Protein AF-A0A528N5F0-F1 (afdb_monomer_lite)

Radius of gyration: 19.39 Å; chains: 1; bounding box: 43×38×49 Å

Foldseek 3Di:
DPPPPVVVVVVVVVVVVVVVVVVCVVCVVLVCCCVPVRDVSSVVVVVLVCQQCVQVCVLCVVCCVPLVVVLVVCVVPVVVSVVVVVVCVVVSCVRNVVSNVVD

Structure (mmCIF, N/C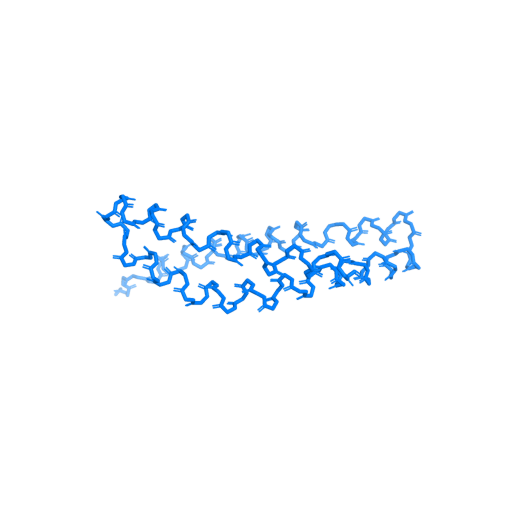A/C/O backbone):
data_AF-A0A528N5F0-F1
#
_entry.id   AF-A0A528N5F0-F1
#
loop_
_atom_site.group_PDB
_atom_site.id
_atom_site.type_symbol
_atom_site.label_atom_id
_atom_site.label_alt_id
_atom_site.label_comp_id
_atom_site.label_asym_id
_atom_site.label_entity_id
_atom_site.label_seq_id
_atom_site.pdbx_PDB_ins_code
_atom_site.Cartn_x
_atom_site.Cartn_y
_atom_site.Cartn_z
_atom_site.occupancy
_atom_site.B_iso_or_equiv
_atom_site.auth_seq_id
_atom_site.auth_comp_id
_atom_site.auth_asym_id
_atom_site.auth_atom_id
_atom_site.pdbx_PDB_model_num
ATOM 1 N N . LYS A 1 1 ? -2.964 25.373 29.842 1.00 48.19 1 LYS A N 1
ATOM 2 C CA . LYS A 1 1 ? -2.255 24.182 29.320 1.00 48.19 1 LYS A CA 1
ATOM 3 C C . LYS A 1 1 ? -3.248 23.465 28.429 1.00 48.19 1 LYS A C 1
ATOM 5 O O . LYS A 1 1 ? -4.318 23.145 28.919 1.00 48.19 1 LYS A O 1
ATOM 10 N N . VAL A 1 2 ? -2.988 23.394 27.125 1.00 58.41 2 VAL A N 1
ATOM 11 C CA . VAL A 1 2 ? -3.907 22.735 26.189 1.00 58.41 2 VAL A CA 1
ATOM 12 C C . VAL A 1 2 ? -3.561 21.251 26.215 1.00 58.41 2 VAL A C 1
ATOM 14 O O . VAL A 1 2 ? -2.632 20.814 25.533 1.00 58.41 2 VAL A O 1
ATOM 17 N N . ASP A 1 3 ? -4.236 20.511 27.088 1.00 64.19 3 ASP A N 1
ATOM 18 C CA . ASP A 1 3 ? -4.114 19.058 27.163 1.00 64.19 3 ASP A CA 1
ATOM 19 C C . ASP A 1 3 ? -4.619 18.465 25.834 1.00 64.19 3 ASP A C 1
ATOM 21 O O . ASP A 1 3 ? -5.689 18.830 25.349 1.00 64.19 3 ASP A O 1
ATOM 25 N N . GLY A 1 4 ? -3.790 17.642 25.185 1.00 77.44 4 GLY A N 1
ATOM 26 C CA . GLY A 1 4 ? -4.082 17.023 23.882 1.00 77.44 4 GLY A CA 1
ATOM 27 C C . GLY A 1 4 ? -3.070 17.321 22.768 1.00 77.44 4 GLY A C 1
ATOM 28 O O . GLY A 1 4 ? -2.913 16.504 21.864 1.00 77.44 4 GLY A O 1
ATOM 29 N N . ILE A 1 5 ? -2.299 18.418 22.839 1.00 90.00 5 ILE A N 1
ATOM 30 C CA . ILE A 1 5 ? -1.266 18.707 21.817 1.00 90.00 5 ILE A CA 1
ATOM 31 C C . ILE A 1 5 ? -0.185 17.619 21.811 1.00 90.00 5 ILE A C 1
ATOM 33 O O . ILE A 1 5 ? 0.215 17.145 20.752 1.00 90.00 5 ILE A O 1
ATOM 37 N N . SER A 1 6 ? 0.266 17.187 22.992 1.00 89.62 6 SER A N 1
ATOM 38 C CA . SER A 1 6 ? 1.297 16.149 23.094 1.00 89.62 6 SER A CA 1
ATOM 39 C C . SER A 1 6 ? 0.816 14.790 22.579 1.00 89.62 6 SER A C 1
ATOM 41 O O . SER A 1 6 ? 1.597 14.072 21.961 1.00 89.62 6 SER A O 1
ATOM 43 N N . GLU A 1 7 ? -0.451 14.433 22.802 1.00 91.88 7 GLU A N 1
ATOM 44 C CA . GLU A 1 7 ? -1.038 13.191 22.285 1.00 91.88 7 GLU A CA 1
ATOM 45 C C . GLU A 1 7 ? -1.186 13.237 20.764 1.00 91.88 7 GLU A C 1
ATOM 47 O O . GLU A 1 7 ? -0.823 12.280 20.081 1.00 91.88 7 GLU A O 1
ATOM 52 N N . LEU A 1 8 ? -1.634 14.374 20.221 1.00 93.56 8 LEU A N 1
ATOM 53 C CA . LEU A 1 8 ? -1.752 14.576 18.778 1.00 93.56 8 LEU A CA 1
ATOM 54 C C . LEU A 1 8 ? -0.383 14.517 18.085 1.00 93.56 8 LEU A C 1
ATOM 56 O O . LEU A 1 8 ? -0.257 13.901 17.027 1.00 93.56 8 LEU A O 1
ATOM 60 N N . ILE A 1 9 ? 0.649 15.111 18.695 1.00 94.75 9 ILE A N 1
ATOM 61 C CA . ILE A 1 9 ? 2.029 15.036 18.200 1.00 94.75 9 ILE A CA 1
ATOM 62 C C . ILE A 1 9 ? 2.535 13.591 18.236 1.00 94.75 9 ILE A C 1
ATOM 64 O O . ILE A 1 9 ? 3.080 13.130 17.237 1.00 94.75 9 ILE A O 1
ATOM 68 N N . ASN A 1 10 ? 2.321 12.854 19.330 1.00 94.31 10 ASN A N 1
ATOM 69 C CA . ASN A 1 10 ? 2.743 11.452 19.428 1.00 94.31 10 ASN A CA 1
ATOM 70 C C . ASN A 1 10 ? 2.041 10.568 18.385 1.00 94.31 10 ASN A C 1
ATOM 72 O O . ASN A 1 10 ? 2.686 9.754 17.721 1.00 94.31 10 ASN A O 1
ATOM 76 N N . PHE A 1 11 ? 0.737 10.761 18.187 1.00 93.56 11 PHE A N 1
ATOM 77 C CA . PHE A 1 11 ? -0.026 10.065 17.154 1.00 93.56 11 PHE A CA 1
ATOM 78 C C . PHE A 1 11 ? 0.474 10.407 15.742 1.00 93.56 11 PHE A C 1
ATOM 80 O O . PHE A 1 11 ? 0.755 9.514 14.938 1.00 93.56 11 PHE A O 1
ATOM 87 N N . GLY A 1 12 ? 0.644 11.699 15.451 1.00 94.62 12 GLY A N 1
ATOM 88 C CA . GLY A 1 12 ? 1.146 12.182 14.166 1.00 94.62 12 GLY A CA 1
ATOM 89 C C . GLY A 1 12 ? 2.570 11.708 13.869 1.00 94.62 12 GLY A C 1
ATOM 90 O O . GLY A 1 12 ? 2.866 11.339 12.731 1.00 94.62 12 GLY A O 1
ATOM 91 N N . ALA A 1 13 ? 3.438 11.647 14.882 1.00 95.94 13 ALA A N 1
ATOM 92 C CA . ALA A 1 13 ? 4.792 11.112 14.761 1.00 95.94 13 ALA A CA 1
ATOM 93 C C . ALA A 1 13 ? 4.775 9.623 14.388 1.00 95.94 13 ALA A C 1
ATOM 95 O O . ALA A 1 13 ? 5.507 9.215 13.486 1.00 95.94 13 ALA A O 1
ATOM 96 N N . GLY A 1 14 ? 3.887 8.831 15.002 1.00 95.88 14 GLY A N 1
ATOM 97 C CA . GLY A 1 14 ? 3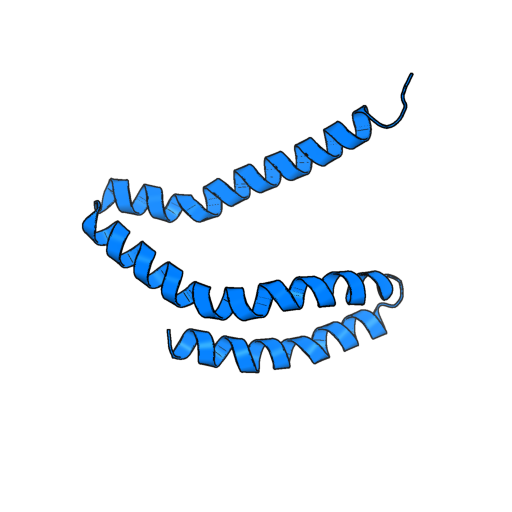.685 7.425 14.643 1.00 95.88 14 GLY A CA 1
ATOM 98 C C . GLY A 1 14 ? 3.240 7.243 13.188 1.00 95.88 14 GLY A C 1
ATOM 99 O O . GLY A 1 14 ? 3.836 6.454 12.453 1.00 95.88 14 GLY A O 1
ATOM 100 N N . ILE A 1 15 ? 2.252 8.024 12.737 1.00 95.25 15 ILE A N 1
ATOM 101 C CA . ILE A 1 15 ? 1.787 8.003 11.337 1.00 95.25 15 ILE A CA 1
ATOM 102 C C . ILE A 1 15 ? 2.902 8.416 10.377 1.00 95.25 15 ILE A C 1
ATOM 104 O O . ILE A 1 15 ? 3.099 7.787 9.338 1.00 95.25 15 ILE A O 1
ATOM 108 N N . THR A 1 16 ? 3.634 9.474 10.713 1.00 96.50 16 THR A N 1
ATOM 109 C CA . THR A 1 16 ? 4.717 9.989 9.872 1.00 96.50 16 THR A CA 1
ATOM 110 C C . THR A 1 16 ? 5.824 8.953 9.738 1.00 96.50 16 THR A C 1
ATOM 112 O O . THR A 1 16 ? 6.228 8.643 8.620 1.00 96.50 16 THR A O 1
ATOM 115 N N . GLY A 1 17 ? 6.258 8.352 10.850 1.00 97.12 17 GLY A N 1
ATOM 116 C CA . GLY A 1 17 ? 7.258 7.284 10.843 1.00 97.12 17 GLY A CA 1
ATOM 117 C C . GLY A 1 17 ? 6.820 6.082 10.006 1.00 97.12 17 GLY A C 1
ATOM 118 O O . GLY A 1 17 ? 7.587 5.598 9.174 1.00 97.12 17 GLY A O 1
ATOM 119 N N . PHE A 1 18 ? 5.562 5.657 10.149 1.00 96.31 18 PHE A N 1
ATOM 120 C CA . PHE A 1 18 ? 4.985 4.601 9.318 1.00 96.31 18 PHE A CA 1
ATOM 121 C C . PHE A 1 18 ? 4.996 4.963 7.825 1.00 96.31 18 PHE A C 1
ATOM 123 O O . PHE A 1 18 ? 5.423 4.158 6.999 1.00 96.31 18 PHE A O 1
ATOM 130 N N . ASN A 1 19 ? 4.576 6.180 7.469 1.00 95.75 19 ASN A N 1
ATOM 131 C CA . ASN A 1 19 ? 4.553 6.636 6.080 1.00 95.75 19 ASN A CA 1
ATOM 132 C C . ASN A 1 19 ? 5.957 6.717 5.473 1.00 95.75 19 ASN A C 1
ATOM 134 O O . ASN A 1 19 ? 6.135 6.313 4.326 1.00 95.75 19 ASN A O 1
ATOM 138 N N . PHE A 1 20 ? 6.955 7.175 6.234 1.00 96.75 20 PHE A N 1
ATOM 139 C CA . PHE A 1 20 ? 8.354 7.165 5.802 1.00 96.75 20 PHE A CA 1
ATOM 140 C C . PHE A 1 20 ? 8.854 5.740 5.560 1.00 96.75 20 PHE A C 1
ATOM 142 O O . PHE A 1 20 ? 9.379 5.451 4.485 1.00 96.75 20 PHE A O 1
ATOM 149 N N . ALA A 1 21 ? 8.649 4.831 6.516 1.00 96.44 21 ALA A N 1
ATOM 150 C CA . ALA A 1 21 ? 9.055 3.435 6.367 1.00 96.44 21 ALA A CA 1
ATOM 151 C C . ALA A 1 21 ? 8.383 2.778 5.151 1.00 96.44 21 ALA A C 1
ATOM 153 O O . ALA A 1 21 ? 9.046 2.121 4.350 1.00 96.44 21 ALA A O 1
ATOM 154 N N . ASN A 1 22 ? 7.082 3.013 4.967 1.00 95.31 22 ASN A N 1
ATOM 155 C CA . ASN A 1 22 ? 6.325 2.500 3.830 1.00 95.31 22 ASN A CA 1
ATOM 156 C C . ASN A 1 22 ? 6.779 3.122 2.496 1.00 95.31 22 ASN A C 1
ATOM 158 O O . ASN A 1 22 ? 6.840 2.420 1.491 1.00 95.31 22 ASN A O 1
ATOM 162 N N . PHE A 1 23 ? 7.136 4.412 2.473 1.00 94.19 23 PHE A N 1
ATOM 163 C CA . PHE A 1 23 ? 7.704 5.062 1.290 1.00 94.19 23 PHE A CA 1
ATOM 164 C C . PHE A 1 23 ? 9.005 4.383 0.865 1.00 94.19 23 PHE A C 1
ATOM 166 O O . PHE A 1 23 ? 9.144 4.019 -0.300 1.00 94.19 23 PHE A O 1
ATOM 173 N N . PHE A 1 24 ? 9.928 4.154 1.802 1.00 95.44 24 PHE A N 1
ATOM 174 C CA . PHE A 1 24 ? 11.161 3.435 1.493 1.00 95.44 24 PHE A CA 1
ATOM 175 C C . PHE A 1 24 ? 10.870 2.004 1.049 1.00 95.44 24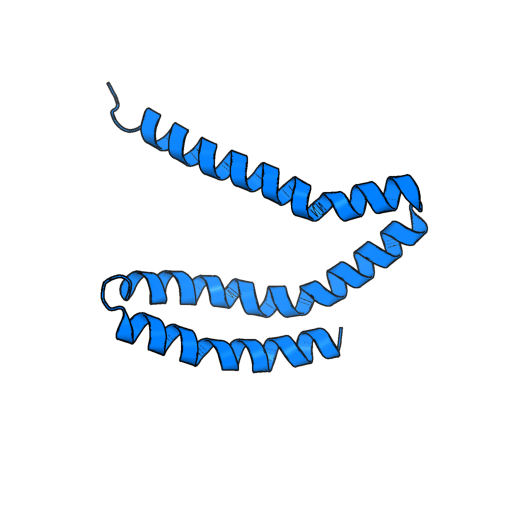 PHE A C 1
ATOM 177 O O . PHE A 1 24 ? 11.345 1.602 -0.005 1.00 95.44 24 PHE A O 1
ATOM 184 N N . ALA A 1 25 ? 10.033 1.262 1.776 1.00 92.62 25 ALA A N 1
ATOM 185 C CA . ALA A 1 25 ? 9.690 -0.115 1.421 1.00 92.62 25 ALA A CA 1
ATOM 186 C C . ALA A 1 25 ? 9.097 -0.245 0.005 1.00 92.62 25 ALA A C 1
ATOM 188 O O . ALA A 1 25 ? 9.361 -1.232 -0.674 1.00 92.62 25 ALA A O 1
ATOM 189 N N . ARG A 1 26 ? 8.328 0.754 -0.450 1.00 90.25 26 ARG A N 1
ATOM 190 C CA . ARG A 1 26 ? 7.685 0.776 -1.776 1.00 90.25 26 ARG A CA 1
ATOM 191 C C . ARG A 1 26 ? 8.534 1.333 -2.916 1.00 90.25 26 ARG A C 1
ATOM 193 O O . ARG A 1 26 ? 8.099 1.238 -4.054 1.00 90.25 26 ARG A O 1
ATOM 200 N N . ASN A 1 27 ? 9.651 1.991 -2.615 1.00 93.75 27 ASN A N 1
ATOM 201 C CA . ASN A 1 27 ? 10.508 2.616 -3.629 1.00 93.75 27 ASN A CA 1
ATOM 202 C C . ASN A 1 27 ? 11.936 2.063 -3.625 1.00 93.75 27 ASN A C 1
ATOM 204 O O . ASN A 1 27 ? 12.740 2.426 -4.484 1.00 93.75 27 ASN A O 1
ATOM 208 N N . LEU A 1 28 ? 12.288 1.226 -2.647 1.00 95.06 28 LEU A N 1
ATOM 209 C CA . LEU A 1 28 ? 13.627 0.665 -2.530 1.00 95.06 28 LEU A CA 1
ATOM 210 C C . LEU A 1 28 ? 13.968 -0.205 -3.741 1.00 95.06 28 LEU A C 1
ATOM 212 O O . LEU A 1 28 ? 15.073 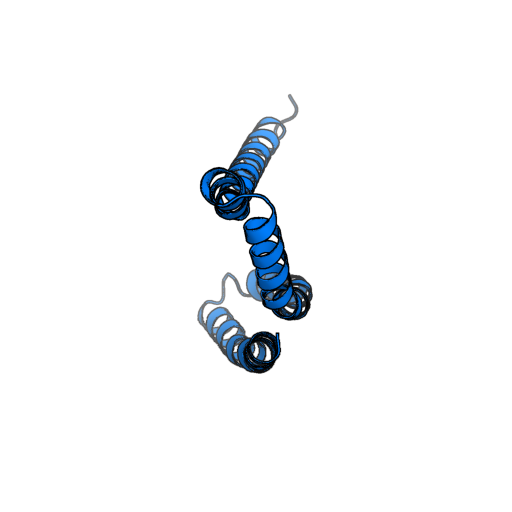-0.111 -4.259 1.00 95.06 28 LEU A O 1
ATOM 216 N N . ASP A 1 29 ? 13.013 -0.992 -4.223 1.00 93.44 29 ASP A N 1
ATOM 217 C CA . ASP A 1 29 ? 13.086 -1.721 -5.489 1.00 93.44 29 ASP A CA 1
ATOM 218 C C . ASP A 1 29 ? 13.446 -0.804 -6.668 1.00 93.44 29 ASP A C 1
ATOM 220 O O . ASP A 1 29 ? 14.419 -1.076 -7.366 1.00 93.44 29 ASP A O 1
ATOM 224 N N . ASN A 1 30 ? 12.762 0.330 -6.835 1.00 93.81 30 ASN A N 1
ATOM 225 C CA . ASN A 1 30 ? 13.054 1.299 -7.896 1.00 93.81 30 ASN A CA 1
ATOM 226 C C . ASN A 1 30 ? 14.479 1.864 -7.791 1.00 93.81 30 ASN A C 1
ATOM 228 O O . ASN A 1 30 ? 15.194 1.957 -8.790 1.00 93.81 30 ASN A O 1
ATOM 232 N N . VAL A 1 31 ? 14.916 2.213 -6.575 1.00 95.19 31 VAL A N 1
ATOM 233 C CA . VAL A 1 31 ? 16.271 2.735 -6.328 1.00 95.19 31 VAL A CA 1
ATOM 234 C C . VAL A 1 31 ? 17.329 1.675 -6.630 1.00 95.19 31 VAL A C 1
ATOM 236 O O . VAL A 1 31 ? 18.341 1.977 -7.263 1.00 95.19 31 VAL A O 1
ATOM 239 N N . LEU A 1 32 ? 17.105 0.432 -6.199 1.00 96.75 32 LEU A N 1
ATOM 240 C CA . LEU A 1 32 ? 18.015 -0.681 -6.459 1.00 96.75 32 LEU A CA 1
ATOM 241 C C . LEU A 1 32 ? 18.080 -0.994 -7.958 1.00 96.75 32 LEU A C 1
ATOM 243 O O . LEU A 1 32 ? 19.177 -1.143 -8.494 1.00 96.75 32 LEU A O 1
ATOM 247 N N . ILE A 1 33 ? 16.939 -1.029 -8.648 1.00 96.69 33 ILE A N 1
ATOM 248 C CA . ILE A 1 33 ? 16.887 -1.304 -10.086 1.00 96.69 33 ILE A CA 1
ATOM 249 C C . ILE A 1 33 ? 17.608 -0.207 -10.872 1.00 96.69 33 ILE A C 1
ATOM 251 O O . ILE A 1 33 ? 18.495 -0.510 -11.672 1.00 96.69 33 ILE A O 1
ATOM 2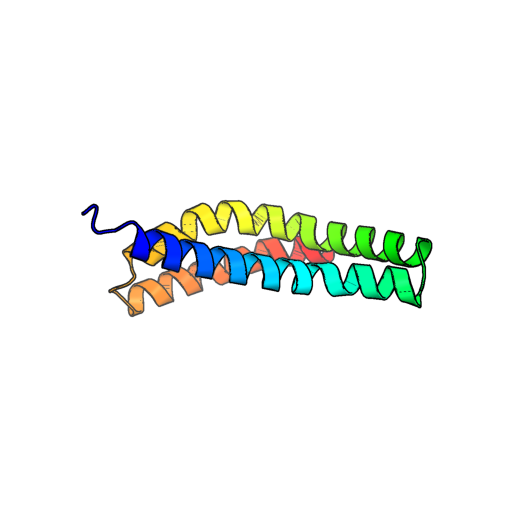55 N N . GLY A 1 34 ? 17.310 1.061 -10.581 1.00 96.44 34 GLY A N 1
ATOM 256 C CA . GLY A 1 34 ? 17.990 2.191 -11.212 1.00 96.44 34 GLY A CA 1
ATOM 257 C C . GLY A 1 34 ? 19.500 2.193 -10.960 1.00 96.44 34 GLY A C 1
ATOM 258 O O . GLY A 1 34 ? 20.271 2.451 -11.881 1.00 96.44 34 GLY A O 1
ATOM 259 N N . LYS A 1 35 ? 19.940 1.846 -9.742 1.00 96.50 35 LYS A N 1
ATOM 260 C CA . LYS A 1 35 ? 21.365 1.827 -9.375 1.00 96.50 35 LYS A CA 1
ATOM 261 C C . LYS A 1 35 ? 22.147 0.671 -10.005 1.00 96.50 35 LYS A C 1
ATOM 263 O O . LYS A 1 35 ? 23.290 0.882 -10.401 1.00 96.50 35 LYS A O 1
ATOM 268 N N . TYR A 1 36 ? 21.586 -0.539 -10.036 1.00 97.50 36 TYR A N 1
ATOM 269 C CA . TYR A 1 36 ? 22.320 -1.744 -10.447 1.00 97.50 36 TYR A CA 1
ATOM 270 C C . TYR A 1 36 ? 22.087 -2.153 -11.906 1.00 97.50 36 TYR A C 1
ATOM 272 O O . TYR A 1 36 ? 22.987 -2.736 -12.505 1.00 97.50 36 TYR A O 1
ATOM 280 N N . TRP A 1 37 ? 20.920 -1.854 -12.485 1.00 96.75 37 TRP A N 1
ATOM 281 C CA . TRP A 1 37 ? 20.578 -2.239 -13.862 1.00 96.75 37 TRP A CA 1
ATOM 282 C C . TRP A 1 37 ? 20.416 -1.052 -14.816 1.00 96.75 37 TRP A C 1
ATOM 284 O O . TRP A 1 37 ? 20.579 -1.240 -16.018 1.00 96.75 37 TRP A O 1
ATOM 294 N N . GLY A 1 38 ? 20.157 0.153 -14.303 1.00 96.00 38 GLY A N 1
ATOM 295 C CA . GLY A 1 38 ? 20.041 1.375 -15.099 1.00 96.00 38 GLY A CA 1
ATOM 296 C C . GLY A 1 38 ? 18.603 1.764 -15.456 1.00 96.00 38 GLY A C 1
ATOM 297 O O . GLY A 1 38 ? 17.624 1.117 -15.077 1.00 96.00 38 GLY A O 1
ATOM 298 N N . GLU A 1 39 ? 18.475 2.877 -16.181 1.00 95.44 39 GLU A N 1
ATOM 299 C CA . GLU A 1 39 ? 17.195 3.561 -16.416 1.00 95.44 39 GLU A CA 1
ATOM 300 C C . GLU A 1 39 ? 16.228 2.774 -17.310 1.00 95.44 39 GLU A C 1
ATOM 302 O O . GLU A 1 39 ? 15.019 2.797 -17.081 1.00 95.44 39 GLU A O 1
ATOM 307 N N . ALA A 1 40 ? 16.737 2.044 -18.307 1.00 96.62 40 ALA A N 1
ATOM 308 C CA . ALA A 1 40 ? 15.892 1.287 -19.231 1.00 96.62 40 ALA A CA 1
ATOM 309 C C . ALA A 1 40 ? 15.140 0.152 -18.511 1.00 96.62 40 ALA A C 1
ATOM 311 O O . ALA A 1 40 ? 13.928 -0.004 -18.670 1.00 96.62 40 ALA A O 1
ATOM 312 N N . GLN A 1 41 ? 15.841 -0.608 -17.670 1.00 96.50 41 GLN A N 1
ATOM 313 C CA . GLN A 1 41 ? 15.285 -1.697 -16.869 1.00 96.50 41 GLN A CA 1
ATOM 314 C C . GLN A 1 41 ? 14.334 -1.158 -15.798 1.00 96.50 41 GLN A C 1
ATOM 316 O O . GLN A 1 41 ? 13.267 -1.737 -15.593 1.00 96.50 41 GLN A O 1
ATOM 321 N N . LEU A 1 42 ? 14.672 -0.023 -15.175 1.00 96.19 42 LEU A N 1
ATOM 322 C CA . LEU A 1 42 ? 13.770 0.674 -14.257 1.00 96.19 42 LEU A CA 1
ATOM 323 C C . LEU A 1 42 ? 12.468 1.090 -14.954 1.00 96.19 42 LEU A C 1
ATOM 325 O O . LEU A 1 42 ? 11.392 0.896 -14.397 1.00 96.19 42 LEU A O 1
ATOM 329 N N . GLY A 1 43 ? 12.542 1.604 -16.184 1.00 96.62 43 GLY A N 1
ATOM 330 C CA . GLY A 1 43 ? 11.358 1.986 -16.956 1.00 96.62 43 GLY A CA 1
ATOM 331 C C . GLY A 1 43 ? 10.437 0.804 -17.280 1.00 96.62 43 GLY A C 1
ATOM 332 O O . GLY A 1 43 ? 9.214 0.926 -17.170 1.00 96.62 43 GLY A O 1
ATOM 333 N N . LEU A 1 44 ? 11.008 -0.351 -17.640 1.00 96.81 44 LEU A N 1
ATOM 334 C CA . LEU A 1 44 ? 10.237 -1.581 -17.864 1.00 96.81 44 LEU A CA 1
ATOM 335 C C . LEU A 1 44 ? 9.590 -2.088 -16.569 1.00 96.81 44 LEU A C 1
ATOM 337 O O . LEU A 1 44 ? 8.409 -2.442 -16.576 1.00 96.81 44 LEU A O 1
ATOM 341 N N . TYR A 1 45 ? 10.337 -2.077 -15.462 1.00 95.88 45 TYR A N 1
ATOM 342 C CA . TYR A 1 45 ? 9.825 -2.453 -14.145 1.00 95.88 45 TYR A CA 1
ATOM 343 C C . TYR A 1 45 ? 8.670 -1.548 -13.701 1.00 95.88 45 TYR A C 1
ATOM 345 O O . TYR A 1 45 ? 7.604 -2.048 -13.354 1.00 95.88 45 TYR A O 1
ATOM 353 N N . ASP A 1 46 ? 8.843 -0.226 -13.780 1.00 94.69 46 ASP A N 1
ATOM 354 C CA . ASP A 1 46 ? 7.821 0.756 -13.399 1.00 94.69 46 ASP A CA 1
ATOM 355 C C . ASP A 1 46 ? 6.523 0.568 -14.200 1.00 94.69 46 ASP A C 1
ATOM 357 O O . ASP A 1 46 ? 5.425 0.590 -13.636 1.00 94.69 46 ASP A O 1
ATOM 361 N N . ARG A 1 47 ? 6.633 0.313 -15.510 1.00 95.44 47 ARG A N 1
ATOM 362 C CA . ARG A 1 47 ? 5.483 0.004 -16.373 1.00 95.44 47 ARG A CA 1
ATOM 363 C C . ARG A 1 47 ? 4.766 -1.271 -15.933 1.00 95.44 47 ARG A C 1
ATOM 365 O O . ARG A 1 47 ? 3.547 -1.228 -15.766 1.00 95.44 47 ARG A O 1
ATOM 372 N N . ALA A 1 48 ? 5.497 -2.367 -15.731 1.00 93.00 48 ALA A N 1
ATOM 373 C CA . ALA A 1 48 ? 4.924 -3.643 -15.298 1.00 93.00 48 ALA A CA 1
ATOM 374 C C . ALA A 1 48 ? 4.264 -3.531 -13.913 1.00 93.00 48 ALA A C 1
ATOM 376 O O . ALA A 1 48 ? 3.139 -3.985 -13.711 1.00 93.00 48 ALA A O 1
ATOM 377 N N . TYR A 1 49 ? 4.925 -2.850 -12.976 1.00 93.00 49 TYR A N 1
ATOM 378 C CA . TYR A 1 49 ? 4.411 -2.609 -11.631 1.00 93.00 49 TYR A CA 1
ATOM 379 C C . TYR A 1 49 ? 3.113 -1.791 -11.652 1.00 93.00 49 TYR A C 1
ATOM 381 O O . TYR A 1 49 ? 2.134 -2.149 -10.995 1.00 93.00 49 TYR A O 1
ATOM 389 N N . LYS A 1 50 ? 3.064 -0.716 -12.450 1.00 91.81 50 LYS A N 1
ATOM 390 C CA . LYS A 1 50 ? 1.855 0.106 -12.613 1.00 91.81 50 LYS A CA 1
ATOM 391 C C . LYS A 1 50 ? 0.711 -0.658 -13.269 1.00 91.81 50 LYS A C 1
ATOM 393 O O . LYS A 1 50 ? -0.419 -0.510 -12.811 1.00 91.81 50 LYS A O 1
ATOM 398 N N . LEU A 1 51 ? 0.991 -1.458 -14.299 1.00 91.81 51 LEU A N 1
ATOM 399 C CA . LEU A 1 51 ? -0.002 -2.324 -14.944 1.00 91.81 51 LEU A CA 1
ATOM 400 C C . LEU A 1 51 ? -0.631 -3.276 -13.923 1.00 91.81 51 LEU A C 1
ATOM 402 O O . LEU A 1 51 ? -1.849 -3.278 -13.773 1.00 91.81 51 LEU A O 1
ATOM 406 N N . LEU A 1 52 ? 0.193 -3.975 -13.139 1.00 89.94 52 LEU A N 1
ATOM 407 C CA . LEU A 1 52 ? -0.267 -4.907 -12.107 1.00 89.94 52 LEU A CA 1
ATOM 408 C C . LEU A 1 52 ? -1.088 -4.215 -11.008 1.00 89.94 52 LEU A C 1
ATOM 410 O O . LEU A 1 52 ? -2.121 -4.726 -10.568 1.00 89.94 52 LEU A O 1
ATOM 414 N N . LEU A 1 53 ? -0.647 -3.043 -10.544 1.00 89.94 53 LEU A N 1
ATOM 415 C CA . LEU A 1 53 ? -1.328 -2.322 -9.466 1.00 89.94 53 LEU A CA 1
ATOM 416 C C . LEU A 1 53 ? -2.586 -1.577 -9.908 1.00 89.94 53 LEU A C 1
ATOM 418 O O . LEU A 1 53 ? -3.452 -1.314 -9.068 1.00 89.94 53 LEU A O 1
ATOM 422 N N . PHE A 1 54 ? -2.700 -1.212 -11.183 1.00 90.19 54 PHE A N 1
ATOM 423 C CA . PHE A 1 54 ? -3.835 -0.458 -11.701 1.00 90.19 54 PHE A CA 1
ATOM 424 C C . PHE A 1 54 ? -5.192 -1.092 -11.336 1.00 90.19 54 PHE A C 1
ATOM 426 O O . PHE A 1 54 ? -5.949 -0.442 -10.604 1.00 90.19 54 PHE A O 1
ATOM 433 N N . PRO A 1 55 ? -5.503 -2.346 -11.721 1.00 87.88 55 PRO A N 1
ATOM 434 C CA . PRO A 1 55 ? -6.783 -2.977 -11.398 1.00 87.88 55 PRO A CA 1
ATOM 435 C C . PRO A 1 55 ? -6.979 -3.150 -9.888 1.00 87.88 55 PRO A C 1
ATOM 437 O O . PRO A 1 55 ? -8.069 -2.905 -9.370 1.00 87.88 55 PRO A O 1
ATOM 440 N N . LEU A 1 56 ? -5.915 -3.496 -9.155 1.00 87.69 56 LEU A N 1
ATOM 441 C CA . LEU A 1 56 ? -5.968 -3.653 -7.701 1.00 87.69 56 LEU A CA 1
ATOM 442 C C . LEU A 1 56 ? -6.367 -2.346 -7.010 1.00 87.69 56 LEU A C 1
ATOM 444 O O . LEU A 1 56 ? -7.212 -2.355 -6.113 1.00 87.69 56 LEU A O 1
ATOM 448 N N . SER A 1 57 ? -5.803 -1.215 -7.435 1.00 89.50 57 SER A N 1
ATOM 449 C CA . SER A 1 57 ? -6.104 0.101 -6.862 1.00 89.50 57 SER A CA 1
ATOM 450 C C . SER A 1 57 ? -7.551 0.545 -7.113 1.00 89.50 57 SER A C 1
ATOM 452 O O . SER A 1 57 ? -8.170 1.133 -6.225 1.00 89.50 57 SER A O 1
ATOM 454 N N . GLN A 1 58 ? -8.120 0.216 -8.279 1.00 88.12 58 GLN A N 1
ATOM 455 C CA . GLN A 1 58 ? -9.509 0.547 -8.624 1.00 88.12 58 GLN A CA 1
ATOM 456 C C . GLN A 1 58 ? -10.522 -0.196 -7.746 1.00 88.12 58 GLN A C 1
ATOM 458 O O . GLN A 1 58 ? -11.604 0.319 -7.481 1.00 88.12 58 GLN A O 1
ATOM 463 N N . ILE A 1 59 ? -10.162 -1.381 -7.252 1.00 87.62 59 ILE A N 1
ATOM 464 C CA . ILE A 1 59 ? -11.026 -2.206 -6.400 1.00 87.62 59 ILE A CA 1
ATOM 465 C C . ILE A 1 59 ? -10.810 -1.863 -4.925 1.00 87.62 59 ILE A C 1
ATOM 467 O O . ILE A 1 59 ? -11.758 -1.598 -4.186 1.00 87.62 59 ILE A O 1
ATOM 471 N N . THR A 1 60 ? -9.552 -1.861 -4.486 1.00 86.69 60 THR A N 1
ATOM 472 C CA . THR A 1 60 ? -9.200 -1.724 -3.067 1.00 86.69 60 THR A CA 1
ATOM 473 C C . THR A 1 60 ? -9.539 -0.345 -2.509 1.00 86.69 60 THR A C 1
ATOM 475 O O . THR A 1 60 ? -10.087 -0.266 -1.413 1.00 86.69 60 THR A O 1
ATOM 478 N N . ASN A 1 61 ? -9.315 0.739 -3.258 1.00 90.25 61 ASN A N 1
ATOM 479 C CA . ASN A 1 61 ? -9.578 2.101 -2.782 1.00 90.25 61 ASN A CA 1
ATOM 480 C C . ASN A 1 61 ? -11.048 2.364 -2.391 1.00 90.25 61 ASN A C 1
ATOM 482 O O . ASN A 1 61 ? -11.290 2.806 -1.262 1.00 90.25 61 ASN A O 1
ATOM 486 N N . PRO A 1 62 ? -12.050 2.141 -3.267 1.00 90.19 62 PRO A N 1
ATOM 487 C CA . PRO A 1 62 ? -13.451 2.333 -2.893 1.00 90.19 62 PRO A CA 1
ATOM 488 C C . PRO A 1 62 ? -13.890 1.327 -1.830 1.00 90.19 62 PRO A C 1
ATOM 490 O O . PRO A 1 62 ? -14.639 1.681 -0.919 1.00 90.19 62 PRO A O 1
ATOM 493 N N . LEU A 1 63 ? -13.379 0.098 -1.894 1.00 90.00 63 LEU A N 1
ATOM 494 C CA . LEU A 1 63 ? -13.734 -0.932 -0.937 1.00 90.00 63 LEU A CA 1
ATOM 495 C C . LEU A 1 63 ? -13.266 -0.589 0.478 1.00 90.00 63 LEU A C 1
ATOM 497 O O . LEU A 1 63 ? -14.060 -0.681 1.410 1.00 90.00 63 LEU A O 1
ATOM 501 N N . SER A 1 64 ? -12.020 -0.148 0.655 1.00 90.00 64 SER A N 1
ATOM 502 C CA . SER A 1 64 ? -11.495 0.255 1.962 1.00 90.00 64 SER A CA 1
ATOM 503 C C . SER A 1 64 ? -12.315 1.388 2.581 1.00 90.00 64 SER A C 1
ATOM 505 O O . SER A 1 64 ? -12.565 1.357 3.785 1.00 90.00 64 SER A O 1
ATOM 507 N N . LYS A 1 65 ? -12.817 2.337 1.775 1.00 91.75 65 LYS A N 1
ATOM 508 C CA . LYS A 1 65 ? -13.683 3.434 2.253 1.00 91.75 65 LYS A CA 1
ATOM 509 C C . LYS A 1 65 ? -15.018 2.954 2.832 1.00 91.75 65 LYS A C 1
ATOM 511 O O . LYS A 1 65 ? -15.592 3.654 3.659 1.00 91.75 65 LYS A O 1
ATOM 516 N N . VAL A 1 66 ? -15.502 1.781 2.425 1.00 91.75 66 VAL A N 1
ATOM 517 C CA . VAL A 1 66 ? -16.759 1.193 2.919 1.00 91.75 66 VAL A CA 1
ATOM 518 C C . VAL A 1 66 ? -16.492 0.161 4.012 1.00 91.75 66 VAL A C 1
ATOM 520 O O . VAL A 1 66 ? -17.126 0.184 5.066 1.00 91.75 66 VAL A O 1
ATOM 523 N N . MET A 1 67 ? -15.526 -0.725 3.779 1.00 92.88 67 MET A N 1
ATOM 524 C CA . MET A 1 67 ? -15.206 -1.838 4.665 1.00 92.88 67 MET A CA 1
ATOM 525 C C . MET A 1 67 ? -14.629 -1.375 5.993 1.00 92.88 67 MET A C 1
ATOM 527 O O . MET A 1 67 ? -15.010 -1.931 7.016 1.00 92.88 67 MET A O 1
ATOM 531 N N . VAL A 1 68 ? -13.757 -0.360 6.009 1.00 93.06 68 VAL A N 1
ATOM 532 C CA . VAL A 1 68 ? -13.161 0.118 7.266 1.00 93.06 68 VAL A CA 1
ATOM 533 C C . VAL A 1 68 ? -14.251 0.634 8.220 1.00 93.06 68 VAL A C 1
ATOM 535 O O . VAL A 1 68 ? -14.366 0.071 9.307 1.00 93.06 68 VAL A O 1
ATOM 538 N N . PRO A 1 69 ? -15.135 1.580 7.837 1.00 94.94 69 PRO A N 1
ATOM 539 C CA . PRO A 1 69 ? -16.237 1.993 8.707 1.00 94.94 69 PRO A CA 1
ATOM 540 C C . PRO A 1 69 ? -17.216 0.862 9.048 1.00 94.94 69 PRO A C 1
ATOM 542 O O . PRO A 1 69 ? -17.672 0.776 10.189 1.00 94.94 69 PRO A O 1
ATOM 545 N N . ALA A 1 70 ? -17.552 -0.002 8.082 1.00 94.06 70 ALA A N 1
ATOM 546 C CA . ALA A 1 70 ? -18.493 -1.101 8.299 1.00 94.06 70 ALA A CA 1
ATOM 547 C C . ALA A 1 70 ? -17.972 -2.108 9.335 1.00 94.06 70 ALA A C 1
ATOM 549 O O . ALA A 1 70 ? -18.710 -2.504 10.235 1.00 94.06 70 ALA A O 1
ATOM 550 N N . LEU A 1 71 ? -16.693 -2.477 9.246 1.00 95.25 71 LEU A N 1
ATOM 551 C CA . LEU A 1 71 ? -16.042 -3.386 10.185 1.00 95.25 71 LEU A CA 1
ATOM 552 C C . LEU A 1 71 ? -15.781 -2.724 11.542 1.00 95.25 71 LEU A C 1
ATOM 554 O O . LEU A 1 71 ? -15.948 -3.378 12.567 1.00 95.25 71 LEU A O 1
ATOM 558 N N . SER A 1 72 ? -15.443 -1.429 11.583 1.00 95.56 72 SER A N 1
ATOM 559 C CA . SER A 1 72 ? -15.292 -0.695 12.848 1.00 95.56 72 SER A CA 1
ATOM 560 C C . SER A 1 72 ? -16.578 -0.675 13.677 1.00 95.56 72 SER A C 1
ATOM 562 O O . SER A 1 72 ? -16.500 -0.729 14.900 1.00 95.56 72 SER A O 1
ATOM 564 N N . ARG A 1 73 ? -17.757 -0.651 13.040 1.00 95.69 73 ARG A N 1
ATOM 565 C CA . ARG A 1 73 ? -19.052 -0.750 13.741 1.00 95.69 73 ARG A CA 1
ATOM 566 C C . ARG A 1 73 ? -19.310 -2.127 14.355 1.00 95.69 73 ARG A C 1
ATOM 568 O O . ARG A 1 73 ? -20.090 -2.218 15.289 1.00 95.69 73 ARG A O 1
ATOM 575 N N . LEU A 1 74 ? -18.672 -3.175 13.834 1.00 96.38 74 LEU A N 1
ATOM 576 C CA . LEU A 1 74 ? -18.792 -4.555 14.318 1.00 96.38 74 LEU A CA 1
ATOM 577 C C . LEU A 1 74 ? -17.640 -4.951 15.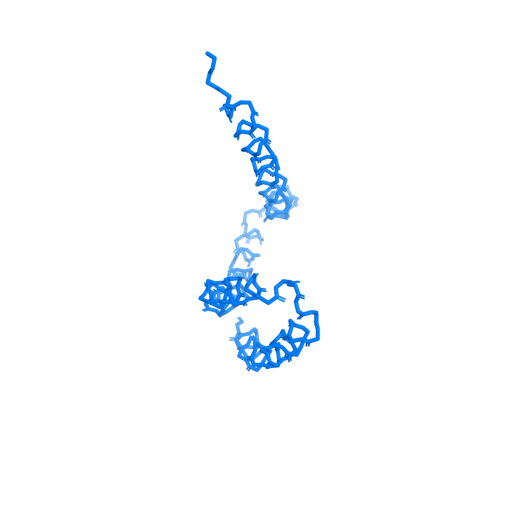255 1.00 96.38 74 LEU A C 1
ATOM 579 O O . LEU A 1 74 ? -17.479 -6.131 15.550 1.00 96.38 74 LEU A O 1
ATOM 583 N N . LYS A 1 75 ? -16.809 -3.994 15.692 1.00 94.31 75 LYS A N 1
ATOM 584 C CA . LYS A 1 75 ? -15.586 -4.256 16.466 1.00 94.31 75 LYS A CA 1
ATOM 585 C C . LYS A 1 75 ? -15.838 -5.106 17.718 1.00 94.31 75 LYS A C 1
ATOM 587 O O . LYS A 1 75 ? -15.028 -5.978 18.013 1.00 94.31 75 LYS A O 1
ATOM 592 N N . ASP A 1 76 ? -16.952 -4.871 18.406 1.00 97.12 76 ASP A N 1
ATOM 593 C CA . ASP A 1 76 ? -17.306 -5.559 19.655 1.00 97.12 76 ASP A CA 1
ATOM 594 C C . ASP A 1 76 ? -18.146 -6.837 19.420 1.00 97.12 76 ASP A C 1
ATOM 596 O O . ASP A 1 76 ? -18.557 -7.500 20.368 1.00 97.12 76 ASP A O 1
ATOM 600 N N . GLU A 1 77 ? -18.382 -7.215 18.156 1.00 97.50 77 GLU A N 1
ATOM 601 C CA . GLU A 1 77 ? -19.190 -8.371 17.747 1.00 97.50 77 GLU A CA 1
ATOM 602 C C . GLU A 1 77 ? -18.360 -9.340 16.872 1.00 97.50 77 GLU A C 1
ATOM 604 O O . GLU A 1 77 ? -18.521 -9.374 15.645 1.00 97.50 77 GLU A O 1
ATOM 609 N N . PRO A 1 78 ? -17.458 -10.148 17.466 1.00 94.06 78 PRO A N 1
ATOM 610 C CA . PRO A 1 78 ? -16.412 -10.878 16.738 1.00 94.06 78 PRO A CA 1
ATOM 611 C C . PRO A 1 78 ? -16.948 -11.855 15.680 1.00 94.06 78 PRO A C 1
ATOM 613 O O . PRO A 1 78 ? -16.404 -11.928 14.575 1.00 94.06 78 PRO A O 1
ATOM 616 N N . ASP A 1 79 ? -18.046 -12.559 15.964 1.00 97.25 79 ASP A N 1
ATOM 617 C CA . ASP A 1 79 ? -18.647 -13.504 15.014 1.00 97.25 79 ASP A CA 1
ATOM 618 C C . ASP A 1 79 ? -19.225 -12.793 13.785 1.00 97.25 79 ASP A C 1
ATOM 620 O O . ASP A 1 79 ? -19.034 -13.227 12.641 1.00 97.25 79 ASP A O 1
ATOM 624 N N . ARG A 1 80 ? -19.888 -11.649 13.999 1.00 95.56 80 ARG A N 1
ATOM 625 C CA . ARG A 1 80 ? -20.441 -10.827 12.914 1.00 95.56 80 ARG A CA 1
ATOM 626 C C . ARG A 1 80 ? -19.341 -10.135 12.125 1.00 95.56 80 ARG A C 1
ATOM 628 O O . ARG A 1 80 ? -19.434 -10.098 10.899 1.00 95.56 80 ARG A O 1
ATOM 635 N N . TYR A 1 81 ? -18.294 -9.654 12.794 1.00 96.75 81 TYR A N 1
ATOM 636 C CA . TYR A 1 81 ? -17.102 -9.109 12.146 1.00 96.75 81 TYR A CA 1
ATOM 637 C C . TYR A 1 81 ? -16.488 -10.139 11.192 1.00 96.75 81 TYR A C 1
ATOM 639 O O . TYR A 1 81 ? -16.295 -9.863 10.005 1.00 96.75 81 TYR A O 1
ATOM 647 N N . ARG A 1 82 ? -16.235 -11.355 11.695 1.00 95.69 82 ARG A N 1
ATOM 648 C CA . ARG A 1 82 ? -15.637 -12.443 10.916 1.00 95.69 82 ARG A CA 1
ATOM 649 C C . ARG A 1 82 ? -16.511 -12.827 9.727 1.00 95.69 82 ARG A C 1
ATOM 651 O O . ARG A 1 82 ? -16.003 -12.948 8.616 1.00 95.69 82 ARG A O 1
ATOM 658 N N . SER A 1 83 ? -17.814 -12.991 9.945 1.00 96.00 83 SER A N 1
ATOM 659 C CA . SER A 1 83 ? -18.768 -13.320 8.881 1.00 96.00 83 SER A CA 1
ATOM 660 C C . SER A 1 83 ? -18.803 -12.246 7.787 1.00 96.00 83 SER A C 1
ATOM 662 O O . SER A 1 83 ? -18.685 -12.564 6.602 1.00 96.00 83 SER A O 1
ATOM 664 N N . ALA A 1 84 ? -18.878 -10.967 8.170 1.00 93.81 84 ALA A N 1
ATOM 665 C CA . ALA A 1 84 ? -18.873 -9.851 7.227 1.00 93.81 84 ALA A CA 1
ATOM 666 C C . ALA A 1 84 ? -17.569 -9.790 6.415 1.00 93.81 84 ALA A C 1
ATOM 668 O O . ALA A 1 84 ? -17.610 -9.662 5.191 1.00 93.81 84 ALA A O 1
ATOM 669 N N . TYR A 1 85 ? -16.418 -9.946 7.075 1.00 94.06 85 TYR A N 1
ATOM 670 C CA . TYR A 1 85 ? -15.112 -9.969 6.418 1.00 94.06 85 TYR A CA 1
ATOM 671 C C . TYR A 1 85 ? -14.996 -11.119 5.405 1.00 94.06 85 TYR A C 1
ATOM 673 O O . TYR A 1 85 ? -14.650 -10.900 4.241 1.00 94.06 85 TYR A O 1
ATOM 681 N N . LEU A 1 86 ? -15.351 -12.340 5.821 1.00 94.69 86 LEU A N 1
ATOM 682 C CA . LEU A 1 86 ? -15.264 -13.533 4.975 1.00 94.69 86 LEU A CA 1
ATOM 683 C C . LEU A 1 86 ? -16.256 -13.520 3.813 1.00 94.69 86 LEU A C 1
ATOM 685 O O . LEU A 1 86 ? -15.973 -14.120 2.782 1.00 94.69 86 LEU A O 1
ATOM 689 N N . ARG A 1 87 ? -17.395 -12.833 3.941 1.00 92.19 87 ARG A N 1
ATOM 690 C CA . ARG A 1 87 ? -18.368 -12.695 2.849 1.00 92.19 87 ARG A CA 1
ATOM 691 C C . ARG A 1 87 ? -17.875 -11.768 1.741 1.00 92.19 87 ARG A C 1
ATOM 693 O O . ARG A 1 87 ? -18.187 -11.991 0.575 1.00 92.19 87 ARG A O 1
ATOM 700 N N . VAL A 1 88 ? -17.119 -10.733 2.098 1.00 90.00 88 VAL A N 1
ATOM 701 C CA . VAL A 1 88 ? -16.606 -9.752 1.134 1.00 90.00 88 VAL A CA 1
ATOM 702 C C . VAL A 1 88 ? -15.341 -10.259 0.449 1.00 90.00 88 VAL A C 1
ATOM 704 O O . VAL A 1 88 ? -15.189 -10.054 -0.750 1.00 90.00 88 VAL A O 1
ATOM 707 N N . MET A 1 89 ? -14.479 -10.989 1.160 1.00 90.81 89 MET A N 1
ATOM 708 C CA . MET A 1 89 ? -13.230 -11.540 0.619 1.00 90.81 89 MET A CA 1
ATOM 709 C C . MET A 1 89 ? -13.354 -12.237 -0.758 1.00 90.81 89 MET A C 1
ATOM 711 O O . MET A 1 89 ? -12.616 -11.859 -1.669 1.00 90.81 89 MET A O 1
ATOM 715 N N . PRO A 1 90 ? -14.275 -13.196 -0.988 1.00 90.94 90 PRO A N 1
ATOM 716 C CA . PRO A 1 90 ? -14.408 -13.847 -2.291 1.00 90.94 90 PRO A CA 1
ATOM 717 C C . PRO A 1 90 ? -14.877 -12.889 -3.393 1.00 90.94 90 PRO A C 1
ATOM 719 O O . PRO A 1 90 ? -14.490 -13.067 -4.543 1.00 90.94 90 PRO A O 1
ATOM 722 N N . LEU A 1 91 ? -15.652 -11.849 -3.062 1.00 87.38 91 LEU A N 1
ATOM 723 C CA . LEU A 1 91 ? -16.057 -10.821 -4.028 1.00 87.38 91 LEU A CA 1
ATOM 724 C C . LEU A 1 91 ? -14.858 -9.976 -4.468 1.00 87.38 91 LEU A C 1
ATOM 726 O O . LEU A 1 91 ? -14.737 -9.656 -5.646 1.00 87.38 91 LEU A O 1
ATOM 730 N N . ILE A 1 92 ? -13.944 -9.661 -3.543 1.00 87.44 92 ILE A N 1
ATOM 731 C CA . ILE A 1 92 ? -12.682 -8.986 -3.876 1.00 87.44 92 ILE A CA 1
ATOM 732 C C . ILE A 1 92 ? -11.880 -9.850 -4.839 1.00 87.44 92 ILE A C 1
ATOM 734 O O . ILE A 1 92 ? -11.444 -9.362 -5.876 1.00 87.44 92 ILE A O 1
ATOM 738 N N . LEU A 1 93 ? -11.702 -11.131 -4.506 1.00 88.81 93 LEU A N 1
ATOM 739 C CA . LEU A 1 93 ? -10.920 -12.063 -5.316 1.00 88.81 93 LEU A CA 1
ATOM 740 C C . LEU A 1 93 ? -11.518 -12.240 -6.714 1.00 88.81 93 LEU A C 1
ATOM 742 O O . LEU A 1 93 ? -10.775 -12.225 -7.691 1.00 88.81 93 LEU A O 1
ATOM 746 N N . LEU A 1 94 ? -12.846 -12.323 -6.822 1.00 88.38 94 LEU A N 1
ATOM 747 C CA . LEU A 1 94 ? -13.545 -12.447 -8.101 1.00 88.38 94 LEU A CA 1
ATOM 748 C C . LEU A 1 94 ? -13.243 -11.286 -9.059 1.00 88.38 94 LEU A C 1
ATOM 750 O O . LEU A 1 94 ? -13.185 -11.501 -10.264 1.00 88.38 94 LEU A O 1
ATOM 754 N N . VAL A 1 95 ? -13.045 -10.071 -8.541 1.00 83.62 95 VAL A N 1
ATOM 755 C CA . VAL A 1 95 ? -12.759 -8.883 -9.364 1.00 83.62 95 VAL A CA 1
ATOM 756 C C . VAL A 1 95 ? -11.249 -8.653 -9.513 1.00 83.62 95 VAL A C 1
ATOM 758 O O . VAL A 1 95 ? -10.781 -8.274 -10.585 1.00 83.62 95 VAL A O 1
ATOM 761 N N . ALA A 1 96 ? -10.465 -8.912 -8.464 1.00 85.06 96 ALA A N 1
ATOM 762 C CA . ALA A 1 96 ? -9.025 -8.665 -8.445 1.00 85.06 96 ALA A CA 1
ATOM 763 C C . ALA A 1 96 ? -8.241 -9.660 -9.309 1.00 85.06 96 ALA A C 1
ATOM 765 O O . ALA A 1 96 ? -7.333 -9.249 -10.027 1.00 85.06 96 ALA A O 1
ATOM 766 N N . LEU A 1 97 ? -8.599 -10.947 -9.270 1.00 87.88 97 LEU A N 1
ATOM 767 C CA . LEU A 1 97 ? -7.902 -11.991 -10.025 1.00 87.88 97 LEU A CA 1
ATOM 768 C C . LEU A 1 97 ? -7.941 -11.783 -11.546 1.00 87.88 97 LEU A C 1
ATOM 770 O O . LEU A 1 97 ? -6.867 -11.786 -12.144 1.00 87.88 97 LEU A O 1
ATOM 774 N N . PRO A 1 98 ? -9.102 -11.560 -12.198 1.00 86.06 98 PRO A N 1
ATOM 775 C CA . PRO A 1 98 ? -9.110 -11.267 -13.628 1.00 86.06 98 PRO A CA 1
ATOM 776 C C . PRO A 1 98 ? -8.384 -9.955 -13.922 1.00 86.06 98 PRO A C 1
ATOM 778 O O . PRO A 1 98 ? -7.618 -9.897 -14.874 1.00 86.06 98 PRO A O 1
ATOM 781 N N . GLY A 1 99 ? -8.551 -8.930 -13.078 1.00 83.00 99 GLY A N 1
ATOM 782 C CA . GLY A 1 99 ? -7.845 -7.661 -13.238 1.00 83.00 99 GLY A CA 1
ATOM 783 C C . GLY A 1 99 ? -6.328 -7.838 -13.332 1.00 83.00 99 GLY A C 1
ATOM 784 O O . GLY A 1 99 ? -5.716 -7.284 -14.234 1.00 83.00 99 GLY A O 1
ATOM 785 N N . VAL A 1 100 ? -5.741 -8.653 -12.452 1.00 84.12 100 VAL A N 1
ATOM 786 C CA . VAL A 1 100 ? -4.303 -8.969 -12.482 1.00 84.12 100 VAL A CA 1
ATOM 787 C C . VAL A 1 100 ? -3.936 -9.892 -13.647 1.00 84.12 100 VAL A C 1
ATOM 789 O O . VAL A 1 100 ? -2.869 -9.732 -14.217 1.00 84.12 100 VAL A O 1
ATOM 792 N N . ALA A 1 101 ? -4.793 -10.846 -14.019 1.00 84.56 101 ALA A N 1
ATOM 793 C CA . ALA A 1 101 ? -4.513 -11.773 -15.119 1.00 84.56 101 ALA A CA 1
ATOM 794 C C . ALA A 1 101 ? -4.519 -11.106 -16.509 1.00 84.56 101 ALA A C 1
ATOM 796 O O . ALA A 1 101 ? -3.869 -11.610 -17.423 1.00 84.56 101 ALA A O 1
ATOM 797 N N . PHE A 1 102 ? -5.268 -10.011 -16.679 1.00 76.69 102 PHE A N 1
ATOM 798 C CA . PHE A 1 102 ? -5.348 -9.248 -17.932 1.00 76.69 102 PHE A CA 1
ATOM 799 C C . PHE A 1 102 ? -4.388 -8.046 -17.998 1.00 76.69 102 PHE A C 1
ATOM 801 O O . PHE A 1 102 ? -4.344 -7.384 -19.037 1.00 76.69 102 PHE A O 1
ATOM 808 N N . ALA A 1 103 ? -3.677 -7.742 -16.909 1.00 68.94 103 ALA A N 1
ATOM 809 C CA . ALA A 1 103 ? -2.689 -6.664 -16.822 1.00 68.94 103 ALA A CA 1
ATOM 810 C C . ALA A 1 103 ? -1.284 -7.150 -17.199 1.00 68.94 103 ALA A C 1
ATOM 812 O O . ALA A 1 103 ? -0.551 -6.345 -17.818 1.00 68.94 103 ALA A O 1
#

Sequence (103 aa):
KVDGISELINFGAGITGFNFANFFARNLDNVLIGKYWGEAQLGLYDRAYKLLLFPLSQITNPLSKVMVPALSRLKDEPDRYRSAYLRVMPLILLVALPGVAFA

pLDDT: mean 91.34, std 7.71, range [48.19, 97.5]

Secondary structure (DSSP, 8-state):
--TTHHHHHHHHHHHHHHHHHHHHHHHHHHHHHHHHT-HHHHHHHHHHHHHHHHHHHHHHHHHHHHHHHHHHHTTT-HHHHHHHHHHHHHHHHHHHHHHHHT-